Protein AF-A0A1H9DYD3-F1 (afdb_monomer)

Solvent-accessible surface area (backbone atoms only — not comparable to full-atom values): 8190 Å² total; per-residue (Å²): 140,68,64,70,68,51,54,54,50,42,53,50,28,22,51,52,14,29,53,50,26,53,50,52,50,52,51,52,53,50,30,39,47,42,17,48,76,72,66,68,39,94,46,68,49,32,55,50,46,50,67,46,45,31,55,54,49,47,53,53,48,52,53,52,42,71,74,63,63,63,52,72,68,33,50,50,34,18,53,50,24,20,51,68,38,38,54,56,51,45,54,51,51,51,53,27,41,75,68,74,63,39,92,65,75,76,81,81,60,92,53,100,66,73,51,80,58,51,54,58,57,51,46,50,56,51,35,51,51,49,30,53,51,52,51,50,51,52,52,51,54,52,50,54,55,54,54,63,75,72,107

Foldseek 3Di:
DPPPVVVVLLVVLLVLLLVLLVVLVVQLVVQCLCCVVPVVHQDDSSVVCLVCVLVVSLVVVVVVCVVPVDDPSSVVSSNVSNCVNLVVVLVVQLVCQVVVNHPRRHPQDPDPDRCRSVSSVCSSVVSNVSNVVSVVVVVVVVVVVVVVVVD

Sequence (151 aa):
MTGGKNTTRLSRSFLYGILSALAAWATLMLADAIDEYILRQESLLGAAVFFILPIAMLVIYIRHYRKNIPSWKNLILWFVGYCLAYIPTWIVIFDCVNKRRFFIEQHQASGILDLNGIEYMFYGCSTLIAFVALCIIYHVIRLIISLFKKS

Nearest PDB structures (foldseek):
  8xma-assembly1_A  TM=3.047E-01  e=2.657E+00  Homo sapiens
  8xma-assembly1_B  TM=2.924E-01  e=3.408E+00  Homo sapiens
  6s1a-assembly1_B  TM=3.059E-01  e=9.224E+00  Pseudomonas putida KT2440

pLDDT: mean 80.94, std 13.09, range [41.75, 94.62]

Mean predicted aligned error: 7.52 Å

Radius of gyration: 18.52 Å; Cα contacts (8 Å, |Δi|>4): 118; chains: 1; bounding box: 47×22×66 Å

Structure (mmCIF, N/CA/C/O backbone):
data_AF-A0A1H9DYD3-F1
#
_entry.id   AF-A0A1H9DYD3-F1
#
loop_
_atom_site.group_PDB
_atom_site.id
_atom_site.type_symbol
_atom_site.label_atom_id
_atom_site.label_alt_id
_atom_site.label_comp_id
_atom_site.label_asym_id
_atom_site.label_entity_id
_atom_site.label_seq_id
_atom_site.pdbx_PDB_ins_code
_atom_site.Cartn_x
_atom_site.Cartn_y
_atom_site.Cartn_z
_atom_site.occupancy
_atom_site.B_iso_or_equiv
_atom_site.auth_seq_id
_atom_site.auth_comp_id
_atom_site.auth_asym_id
_atom_site.auth_atom_id
_atom_site.pdbx_PDB_model_num
ATOM 1 N N . MET A 1 1 ? 5.507 -1.540 36.175 1.00 44.69 1 MET A N 1
ATOM 2 C CA . MET A 1 1 ? 6.245 -2.250 35.095 1.00 44.69 1 MET A CA 1
ATOM 3 C C . MET A 1 1 ? 5.424 -2.404 33.795 1.00 44.69 1 MET A C 1
ATOM 5 O O . MET A 1 1 ? 5.489 -3.434 33.136 1.00 44.69 1 MET A O 1
ATOM 9 N N . THR A 1 2 ? 4.672 -1.383 33.364 1.00 54.25 2 THR A N 1
ATOM 10 C CA . THR A 1 2 ? 3.775 -1.444 32.183 1.00 54.25 2 THR A CA 1
ATOM 11 C C . THR A 1 2 ? 4.317 -0.719 30.939 1.00 54.25 2 THR A C 1
ATOM 13 O O . THR A 1 2 ? 3.799 -0.924 29.843 1.00 54.25 2 THR A O 1
ATOM 16 N N . GLY A 1 3 ? 5.390 0.075 31.070 1.00 52.50 3 GLY A N 1
ATOM 17 C CA . GLY A 1 3 ? 5.959 0.876 29.974 1.00 52.50 3 GLY A CA 1
ATOM 18 C C . GLY A 1 3 ? 6.588 0.055 28.839 1.00 52.50 3 GLY A C 1
ATOM 19 O O . GLY A 1 3 ? 6.273 0.279 27.674 1.00 52.50 3 GLY A O 1
ATOM 20 N N . GLY A 1 4 ? 7.403 -0.960 29.155 1.00 59.31 4 GLY A N 1
ATOM 21 C CA . GLY A 1 4 ? 8.155 -1.721 28.140 1.00 59.31 4 GLY A CA 1
ATOM 22 C C . GLY A 1 4 ? 7.295 -2.562 27.181 1.00 59.31 4 GLY A C 1
ATOM 23 O O . GLY A 1 4 ? 7.614 -2.691 25.998 1.00 59.31 4 GLY A O 1
ATOM 24 N N . LYS A 1 5 ? 6.155 -3.093 27.648 1.00 62.56 5 LYS A N 1
ATOM 25 C CA . LYS A 1 5 ? 5.229 -3.879 26.805 1.00 62.56 5 LYS A CA 1
ATOM 26 C C . LYS A 1 5 ? 4.441 -3.010 25.815 1.00 62.56 5 LYS A C 1
ATOM 28 O O . LYS A 1 5 ? 4.092 -3.483 24.736 1.00 62.56 5 LYS A O 1
ATOM 33 N N . ASN A 1 6 ? 4.176 -1.745 26.150 1.00 67.12 6 ASN A N 1
ATOM 34 C CA . ASN A 1 6 ? 3.485 -0.828 25.240 1.00 67.12 6 ASN A CA 1
ATOM 35 C C . ASN A 1 6 ? 4.417 -0.317 24.136 1.00 67.12 6 ASN A C 1
ATOM 37 O O . ASN A 1 6 ? 4.035 -0.342 22.968 1.00 67.12 6 ASN A O 1
ATOM 41 N N . THR A 1 7 ? 5.651 0.066 24.472 1.00 69.56 7 THR A N 1
ATOM 42 C CA . THR A 1 7 ? 6.636 0.552 23.489 1.00 69.56 7 THR A CA 1
ATOM 43 C C . THR A 1 7 ? 6.982 -0.513 22.445 1.00 69.56 7 THR A C 1
ATOM 45 O O . THR A 1 7 ? 7.014 -0.230 21.249 1.00 69.56 7 THR A O 1
ATOM 48 N N . THR A 1 8 ? 7.144 -1.770 22.866 1.00 76.19 8 THR A N 1
ATOM 49 C CA . THR A 1 8 ? 7.402 -2.899 21.952 1.00 76.19 8 THR A CA 1
ATOM 50 C C . THR A 1 8 ? 6.233 -3.174 21.002 1.00 76.19 8 THR A C 1
ATOM 52 O O . THR A 1 8 ? 6.448 -3.493 19.833 1.00 76.19 8 THR A O 1
ATOM 55 N N . ARG A 1 9 ? 4.984 -3.006 21.455 1.00 77.38 9 ARG A N 1
ATOM 56 C CA . ARG A 1 9 ? 3.789 -3.178 20.612 1.00 77.38 9 ARG A CA 1
ATOM 57 C C . ARG A 1 9 ? 3.617 -2.044 19.593 1.00 77.38 9 ARG A C 1
ATOM 59 O O . ARG A 1 9 ? 3.242 -2.313 18.450 1.00 77.38 9 ARG A O 1
ATOM 66 N N . LEU A 1 10 ? 3.931 -0.808 19.988 1.00 79.19 10 LEU A N 1
ATOM 67 C CA . LEU A 1 10 ? 3.938 0.363 19.102 1.00 79.19 10 LEU A CA 1
ATOM 68 C C . LEU A 1 10 ? 5.005 0.207 18.002 1.00 79.19 10 LEU A C 1
ATOM 70 O O . LEU A 1 10 ? 4.687 0.338 16.822 1.00 79.19 10 LEU A O 1
ATOM 74 N N . SER A 1 11 ? 6.229 -0.184 18.377 1.00 83.94 11 SER A N 1
ATOM 75 C CA . SER A 1 11 ? 7.332 -0.445 17.438 1.00 83.94 11 SER A CA 1
ATOM 76 C C . SER A 1 11 ? 6.992 -1.543 16.421 1.00 83.94 11 SER A C 1
ATOM 78 O O . SER A 1 11 ? 7.185 -1.355 15.222 1.00 83.94 11 SER A O 1
ATOM 80 N N . ARG A 1 12 ? 6.392 -2.658 16.864 1.00 87.56 12 ARG A N 1
ATOM 81 C CA . ARG A 1 12 ? 5.945 -3.729 15.953 1.00 87.56 12 ARG A CA 1
ATOM 82 C C . ARG A 1 12 ? 4.862 -3.267 14.983 1.00 87.56 12 ARG A C 1
ATOM 84 O O . ARG A 1 12 ? 4.891 -3.660 13.825 1.00 87.56 12 ARG A O 1
ATOM 91 N N . SER A 1 13 ? 3.918 -2.444 15.441 1.00 88.00 13 SER A N 1
ATOM 92 C CA . SER A 1 13 ? 2.836 -1.940 14.582 1.00 88.00 13 SER A CA 1
ATOM 93 C C . SER A 1 13 ? 3.391 -1.064 13.460 1.00 88.00 13 SER A C 1
ATOM 95 O O . SER A 1 13 ? 3.017 -1.245 12.305 1.00 88.00 13 SER A O 1
ATOM 97 N N . PHE A 1 14 ? 4.339 -0.184 13.790 1.00 90.81 14 PHE A N 1
ATOM 98 C CA . PHE A 1 14 ? 5.058 0.630 12.814 1.00 90.81 14 PHE A CA 1
ATOM 99 C C . PHE A 1 14 ? 5.841 -0.231 11.809 1.00 90.81 14 PHE A C 1
ATOM 101 O O . PHE A 1 14 ? 5.683 -0.063 10.600 1.00 90.81 14 PHE A O 1
ATOM 108 N N . LEU A 1 15 ? 6.606 -1.216 12.298 1.00 91.94 15 LEU A N 1
ATOM 109 C CA . LEU A 1 15 ? 7.356 -2.150 11.452 1.00 91.94 15 LEU A CA 1
ATOM 110 C C . LEU A 1 15 ? 6.442 -2.941 10.505 1.00 91.94 15 LEU A C 1
ATOM 112 O O . LEU A 1 15 ? 6.761 -3.097 9.332 1.00 91.94 15 LEU A O 1
ATOM 116 N N . TYR A 1 16 ? 5.288 -3.418 10.979 1.00 90.12 16 TYR A N 1
ATOM 117 C CA . TYR A 1 16 ? 4.323 -4.107 10.119 1.00 90.12 16 TYR A CA 1
ATOM 118 C C . TYR A 1 16 ? 3.730 -3.196 9.045 1.00 90.12 16 TYR A C 1
ATOM 120 O O . TYR A 1 16 ? 3.434 -3.684 7.955 1.00 90.12 16 TYR A O 1
ATOM 128 N N . GLY A 1 17 ? 3.580 -1.899 9.323 1.00 90.81 17 GLY A N 1
ATOM 129 C CA . GLY A 1 17 ? 3.222 -0.905 8.313 1.00 90.81 17 GLY A CA 1
ATOM 130 C C . GLY A 1 17 ? 4.266 -0.847 7.200 1.00 90.81 17 GLY A C 1
ATOM 131 O O . GLY A 1 17 ? 3.929 -1.049 6.035 1.00 90.81 17 GLY A O 1
ATOM 132 N N . ILE A 1 18 ? 5.541 -0.684 7.573 1.00 94.25 18 ILE A N 1
ATOM 133 C CA . ILE A 1 18 ? 6.675 -0.659 6.631 1.00 94.25 18 ILE A CA 1
ATOM 134 C C . ILE A 1 18 ? 6.709 -1.928 5.775 1.00 94.25 18 ILE A C 1
ATOM 136 O O . ILE A 1 18 ? 6.731 -1.853 4.549 1.00 94.25 18 ILE A O 1
ATOM 140 N N . LEU A 1 19 ? 6.674 -3.103 6.409 1.00 93.06 19 LEU A N 1
ATOM 141 C CA . LEU A 1 19 ? 6.742 -4.383 5.700 1.00 93.06 19 LEU A CA 1
ATOM 142 C C . LEU A 1 19 ? 5.572 -4.568 4.726 1.00 93.06 19 LEU A C 1
ATOM 144 O O . LEU A 1 19 ? 5.762 -5.121 3.647 1.00 93.06 19 LEU A O 1
ATOM 148 N N . SER A 1 20 ? 4.381 -4.077 5.076 1.00 90.94 20 SER A N 1
ATOM 149 C CA . SER A 1 20 ? 3.213 -4.144 4.189 1.00 90.94 20 SER A CA 1
ATOM 150 C C . SER A 1 20 ? 3.380 -3.254 2.956 1.00 90.94 20 SER A C 1
ATOM 152 O O . SER A 1 20 ? 2.982 -3.653 1.866 1.00 90.94 20 SER A O 1
ATOM 154 N N . ALA A 1 21 ? 3.995 -2.076 3.103 1.00 92.75 21 ALA A N 1
ATOM 155 C CA . ALA A 1 21 ? 4.294 -1.188 1.979 1.00 92.75 21 ALA A CA 1
ATOM 156 C C . ALA A 1 21 ? 5.325 -1.795 1.026 1.00 92.75 21 ALA A C 1
ATOM 158 O O . ALA A 1 21 ? 5.120 -1.797 -0.185 1.00 92.75 21 ALA A O 1
ATOM 159 N N . LEU A 1 22 ? 6.403 -2.360 1.574 1.00 93.38 22 LEU A N 1
ATOM 160 C CA . LEU A 1 22 ? 7.430 -3.025 0.775 1.00 93.38 22 LEU A CA 1
ATOM 161 C C . LEU A 1 22 ? 6.875 -4.256 0.051 1.00 93.38 22 LEU A C 1
ATOM 163 O O . LEU A 1 22 ? 7.192 -4.467 -1.114 1.00 93.38 22 LEU A O 1
ATOM 167 N N . ALA A 1 23 ? 6.007 -5.035 0.703 1.00 92.06 23 ALA A N 1
ATOM 168 C CA . ALA A 1 23 ? 5.338 -6.169 0.072 1.00 92.06 23 ALA A CA 1
ATOM 169 C C . ALA A 1 23 ? 4.400 -5.736 -1.069 1.00 92.06 23 ALA A C 1
ATOM 171 O O . ALA A 1 23 ? 4.371 -6.386 -2.114 1.00 92.06 23 ALA A O 1
ATOM 172 N N . ALA A 1 24 ? 3.665 -4.631 -0.898 1.00 91.31 24 ALA A N 1
ATOM 173 C CA . ALA A 1 24 ? 2.816 -4.072 -1.948 1.00 91.31 24 ALA A CA 1
ATOM 174 C C . ALA A 1 24 ? 3.648 -3.664 -3.174 1.00 91.31 24 ALA A C 1
ATOM 176 O O . ALA A 1 24 ? 3.341 -4.077 -4.291 1.00 91.31 24 ALA A O 1
ATOM 177 N N . TRP A 1 25 ? 4.748 -2.940 -2.954 1.00 91.19 25 TRP A N 1
ATOM 178 C CA . TRP A 1 25 ? 5.677 -2.563 -4.020 1.00 91.19 25 TRP A CA 1
ATOM 179 C C . TRP A 1 25 ? 6.328 -3.767 -4.697 1.00 91.19 25 TRP A C 1
ATOM 181 O O . TRP A 1 25 ? 6.355 -3.829 -5.921 1.00 91.19 25 TRP A O 1
ATOM 191 N N . ALA A 1 26 ? 6.797 -4.750 -3.927 1.00 90.62 26 ALA A N 1
ATOM 192 C CA . ALA A 1 26 ? 7.364 -5.978 -4.479 1.00 90.62 26 ALA A CA 1
ATOM 193 C C . ALA A 1 26 ? 6.357 -6.729 -5.362 1.00 90.62 26 ALA A C 1
ATOM 195 O O . ALA A 1 26 ? 6.737 -7.261 -6.399 1.00 90.62 26 ALA A O 1
ATOM 196 N N . THR A 1 27 ? 5.076 -6.737 -4.982 1.00 90.62 27 THR A N 1
ATOM 197 C CA . THR A 1 27 ? 4.015 -7.381 -5.768 1.00 90.62 27 THR A CA 1
ATOM 198 C C . THR A 1 27 ? 3.776 -6.653 -7.092 1.00 90.62 27 THR A C 1
ATOM 200 O O . THR A 1 27 ? 3.681 -7.309 -8.123 1.00 90.62 27 THR A O 1
ATOM 203 N N . LEU A 1 28 ? 3.723 -5.315 -7.079 1.00 87.56 28 LEU A N 1
ATOM 204 C CA . LEU A 1 28 ? 3.567 -4.507 -8.297 1.00 87.56 28 LEU A CA 1
ATOM 205 C C . LEU A 1 28 ? 4.769 -4.656 -9.238 1.00 87.56 28 LEU A C 1
ATOM 207 O O . LEU A 1 28 ? 4.584 -4.888 -10.424 1.00 87.56 28 LEU A O 1
ATOM 211 N N . MET A 1 29 ? 5.994 -4.589 -8.712 1.00 86.50 29 MET A N 1
ATOM 212 C CA . MET A 1 29 ? 7.204 -4.754 -9.529 1.00 86.50 29 MET A CA 1
ATOM 213 C C . MET A 1 29 ? 7.336 -6.174 -10.087 1.00 86.50 29 MET A C 1
ATOM 215 O O . MET A 1 29 ? 7.808 -6.354 -11.202 1.00 86.50 29 MET A O 1
ATOM 219 N N . LEU A 1 30 ? 6.924 -7.195 -9.330 1.00 88.56 30 LEU A N 1
ATOM 220 C CA . LEU A 1 30 ? 6.916 -8.568 -9.829 1.00 88.56 30 LEU A CA 1
ATOM 221 C C . LEU A 1 30 ? 5.887 -8.751 -10.949 1.00 88.56 30 LEU A C 1
ATOM 223 O O . LEU A 1 30 ? 6.170 -9.451 -11.913 1.00 88.56 30 LEU A O 1
ATOM 227 N N . ALA A 1 31 ? 4.711 -8.135 -10.816 1.00 86.06 31 ALA A N 1
ATOM 228 C CA . ALA A 1 31 ? 3.680 -8.152 -11.846 1.00 86.06 31 ALA A CA 1
ATOM 229 C C . ALA A 1 31 ? 4.196 -7.564 -13.164 1.00 86.06 31 ALA A C 1
ATOM 231 O O . ALA A 1 31 ? 4.080 -8.207 -14.202 1.00 86.06 31 ALA A O 1
ATOM 232 N N . ASP A 1 32 ? 4.842 -6.402 -13.081 1.00 81.56 32 ASP A N 1
ATOM 233 C CA . ASP A 1 32 ? 5.453 -5.734 -14.230 1.00 81.56 32 ASP A CA 1
ATOM 234 C C . ASP A 1 32 ? 6.589 -6.558 -14.848 1.00 81.56 32 ASP A C 1
ATOM 236 O O . ASP A 1 32 ? 6.622 -6.781 -16.051 1.00 81.56 32 ASP A O 1
ATOM 240 N N . ALA A 1 33 ? 7.472 -7.127 -14.019 1.00 83.38 33 ALA A N 1
ATOM 241 C CA . ALA A 1 33 ? 8.534 -8.006 -14.504 1.00 83.38 33 ALA A CA 1
ATOM 242 C C . ALA A 1 33 ? 7.983 -9.228 -15.264 1.00 83.38 33 ALA A C 1
ATOM 244 O O . ALA A 1 33 ? 8.605 -9.700 -16.212 1.00 83.38 33 ALA A O 1
ATOM 245 N N . ILE A 1 34 ? 6.837 -9.774 -14.845 1.00 84.62 34 ILE A N 1
ATOM 246 C CA . ILE A 1 34 ? 6.185 -10.888 -15.544 1.00 84.62 34 ILE A CA 1
ATOM 247 C C . ILE A 1 3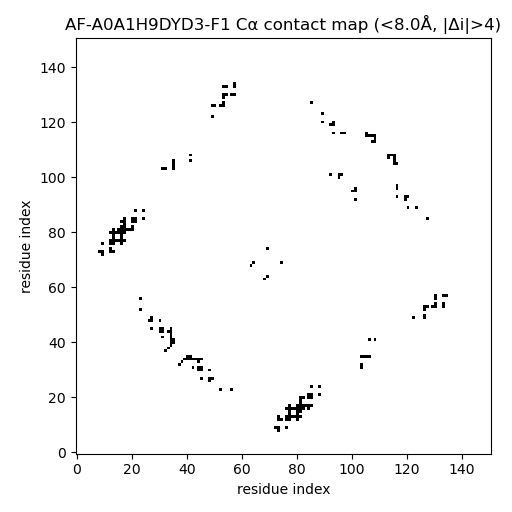4 ? 5.606 -10.416 -16.882 1.00 84.62 34 ILE A C 1
ATOM 249 O O . ILE A 1 34 ? 5.794 -11.107 -17.886 1.00 84.62 34 ILE A O 1
ATOM 253 N N . ASP A 1 35 ? 4.923 -9.271 -16.902 1.00 80.75 35 ASP A N 1
ATOM 254 C CA . ASP A 1 35 ? 4.384 -8.684 -18.134 1.00 80.75 35 ASP A CA 1
ATOM 255 C C . ASP A 1 35 ? 5.482 -8.490 -19.178 1.00 80.75 35 ASP A C 1
ATOM 257 O O . ASP A 1 35 ? 5.376 -8.983 -20.303 1.00 80.75 35 ASP A O 1
ATOM 261 N N . GLU A 1 36 ? 6.588 -7.895 -18.753 1.00 79.19 36 GLU A N 1
ATOM 262 C CA . GLU A 1 36 ? 7.705 -7.543 -19.610 1.00 79.19 36 GLU A CA 1
ATOM 263 C C . GLU A 1 36 ? 8.516 -8.772 -20.064 1.00 79.19 36 GLU A C 1
ATOM 265 O O . GLU A 1 36 ? 8.687 -9.022 -21.259 1.00 79.19 36 GLU A O 1
ATOM 270 N N . TYR A 1 37 ? 8.993 -9.598 -19.124 1.00 81.62 37 TYR A N 1
ATOM 271 C CA . TYR A 1 37 ? 9.944 -10.670 -19.443 1.00 81.62 37 TYR A CA 1
ATOM 272 C C . TYR A 1 37 ? 9.291 -11.981 -19.884 1.00 81.62 37 TYR A C 1
ATOM 274 O O . TYR A 1 37 ? 9.909 -12.755 -20.622 1.00 81.62 37 TYR A O 1
ATOM 282 N N . ILE A 1 38 ? 8.075 -12.271 -19.412 1.00 82.56 38 ILE A N 1
ATOM 283 C CA . ILE A 1 38 ? 7.410 -13.560 -19.652 1.00 82.56 38 ILE A CA 1
ATOM 284 C C . ILE A 1 38 ? 6.313 -13.405 -20.697 1.00 82.56 38 ILE A C 1
ATOM 286 O O . ILE A 1 38 ? 6.284 -14.168 -21.664 1.00 82.56 38 ILE A O 1
ATOM 290 N N . LEU A 1 39 ? 5.409 -12.444 -20.504 1.00 76.69 39 LEU A N 1
ATOM 291 C CA . LEU A 1 39 ? 4.241 -12.281 -21.367 1.00 76.69 39 LEU A CA 1
ATOM 292 C C . LEU A 1 39 ? 4.544 -11.437 -22.610 1.00 76.69 39 LEU A C 1
ATOM 294 O O . LEU A 1 39 ? 3.850 -11.601 -23.614 1.00 76.69 39 LEU A O 1
ATOM 298 N N . ARG A 1 40 ? 5.591 -10.599 -22.567 1.00 71.44 40 ARG A N 1
ATOM 299 C CA . ARG A 1 40 ? 5.947 -9.621 -23.609 1.00 71.44 40 ARG A CA 1
ATOM 300 C C . ARG A 1 40 ? 4.740 -8.771 -24.016 1.00 71.44 40 ARG A C 1
ATOM 302 O O . ARG A 1 40 ? 4.487 -8.556 -25.202 1.00 71.44 40 ARG A O 1
ATOM 309 N N . GLN A 1 41 ? 3.955 -8.368 -23.024 1.00 68.06 41 GLN A N 1
ATOM 310 C CA . GLN A 1 41 ? 2.791 -7.500 -23.172 1.00 68.06 41 GLN A CA 1
ATOM 311 C C . GLN A 1 41 ? 2.982 -6.277 -22.289 1.00 68.06 41 GLN A C 1
ATOM 313 O O . GLN A 1 41 ? 3.572 -6.388 -21.224 1.00 68.06 41 GLN A O 1
ATOM 318 N N . GLU A 1 42 ? 2.459 -5.136 -22.729 1.00 64.31 42 GLU A N 1
ATOM 319 C CA . GLU A 1 42 ? 2.780 -3.846 -22.111 1.00 64.31 42 GLU A CA 1
ATOM 320 C C . GLU A 1 42 ? 2.270 -3.717 -20.667 1.00 64.31 42 GLU A C 1
ATOM 322 O O . GLU A 1 42 ? 3.014 -3.220 -19.836 1.00 64.31 42 GLU A O 1
ATOM 327 N N . SER A 1 43 ? 1.050 -4.167 -20.326 1.00 66.44 43 SER A N 1
ATOM 328 C CA . SER A 1 43 ? 0.533 -3.934 -18.958 1.00 66.44 43 SER A CA 1
ATOM 329 C C . SER A 1 43 ? -0.642 -4.807 -18.491 1.00 66.44 43 SER A C 1
ATOM 331 O O . SER A 1 43 ? -1.411 -4.411 -17.609 1.00 66.44 43 SER A O 1
ATOM 333 N N . LEU A 1 44 ? -0.850 -6.003 -19.056 1.00 75.06 44 LEU A N 1
ATOM 334 C CA . LEU A 1 44 ? -2.048 -6.802 -18.750 1.00 75.06 44 LEU A CA 1
ATOM 335 C C . LEU A 1 44 ? -2.087 -7.283 -17.287 1.00 75.06 44 LEU A C 1
ATOM 337 O O . LEU A 1 44 ? -3.105 -7.127 -16.602 1.00 75.06 44 LEU A O 1
ATOM 341 N N . LEU A 1 45 ? -1.001 -7.876 -16.794 1.00 80.31 45 LEU A N 1
ATOM 342 C CA . LEU A 1 45 ? -0.913 -8.410 -15.437 1.00 80.31 45 LEU A CA 1
ATOM 343 C C . LEU A 1 45 ? -0.657 -7.297 -14.412 1.00 80.31 45 LEU A C 1
ATOM 345 O O . LEU A 1 45 ? -1.242 -7.332 -13.329 1.00 80.31 45 LEU A O 1
ATOM 349 N N . GLY A 1 46 ? 0.126 -6.280 -14.766 1.00 76.81 46 GLY A N 1
ATOM 350 C CA . GLY A 1 46 ? 0.352 -5.056 -14.006 1.00 76.81 46 GLY A CA 1
ATOM 351 C C . GLY A 1 46 ? -0.956 -4.324 -13.722 1.00 76.81 46 GLY A C 1
ATOM 352 O O . GLY A 1 46 ? -1.266 -4.056 -12.558 1.00 76.81 46 GLY A O 1
ATOM 353 N N . ALA A 1 47 ? -1.795 -4.116 -14.742 1.00 78.19 47 ALA A N 1
ATOM 354 C CA . ALA A 1 47 ? -3.117 -3.515 -14.578 1.00 78.19 47 ALA A CA 1
ATOM 355 C C . ALA A 1 47 ? -4.059 -4.387 -13.729 1.00 78.19 47 ALA A C 1
ATOM 357 O O . ALA A 1 47 ? -4.781 -3.876 -12.869 1.00 78.19 47 ALA A O 1
ATOM 358 N N . ALA A 1 48 ? -4.055 -5.712 -13.913 1.00 84.88 48 ALA A N 1
ATOM 359 C CA . ALA A 1 48 ? -4.879 -6.608 -13.100 1.00 84.88 48 ALA A CA 1
ATOM 360 C C . ALA A 1 48 ? -4.463 -6.582 -11.616 1.00 84.88 48 ALA A C 1
ATOM 362 O O . ALA A 1 48 ? -5.306 -6.442 -10.723 1.00 84.88 48 ALA A O 1
ATOM 363 N N . VAL A 1 49 ? -3.158 -6.674 -11.343 1.00 85.69 49 VAL A N 1
ATOM 364 C CA . VAL A 1 49 ? -2.597 -6.619 -9.987 1.00 85.69 49 VAL A CA 1
ATOM 365 C C . VAL A 1 49 ? -2.859 -5.261 -9.351 1.00 85.69 49 VAL A C 1
ATOM 367 O O . VAL A 1 49 ? -3.219 -5.212 -8.176 1.00 85.69 49 VAL A O 1
ATOM 370 N N . PHE A 1 50 ? -2.780 -4.179 -10.122 1.00 83.25 50 PHE A N 1
ATOM 371 C CA . PHE A 1 50 ? -3.126 -2.836 -9.678 1.00 83.25 50 PHE A CA 1
ATOM 372 C C . PHE A 1 50 ? -4.542 -2.752 -9.067 1.00 83.25 50 PHE A C 1
ATOM 374 O O . PHE A 1 50 ? -4.705 -2.210 -7.971 1.00 83.25 50 PHE A O 1
ATOM 381 N N . PHE A 1 51 ? -5.561 -3.349 -9.696 1.00 85.31 51 PHE A N 1
ATOM 382 C CA . PHE A 1 51 ? -6.927 -3.352 -9.146 1.00 85.31 51 PHE A CA 1
ATOM 383 C C . PHE A 1 51 ? -7.115 -4.325 -7.973 1.00 85.31 51 PHE A C 1
ATOM 385 O O . PHE A 1 51 ? -7.871 -4.046 -7.037 1.00 85.31 51 PHE A O 1
ATOM 392 N N . ILE A 1 52 ? -6.443 -5.477 -8.005 1.00 89.75 52 ILE A N 1
ATOM 393 C CA . ILE A 1 52 ? -6.620 -6.541 -7.006 1.00 89.75 52 ILE A CA 1
ATOM 394 C C . ILE A 1 52 ? -5.873 -6.222 -5.703 1.00 89.75 52 ILE A C 1
ATOM 396 O O . ILE A 1 52 ? -6.353 -6.547 -4.611 1.00 89.75 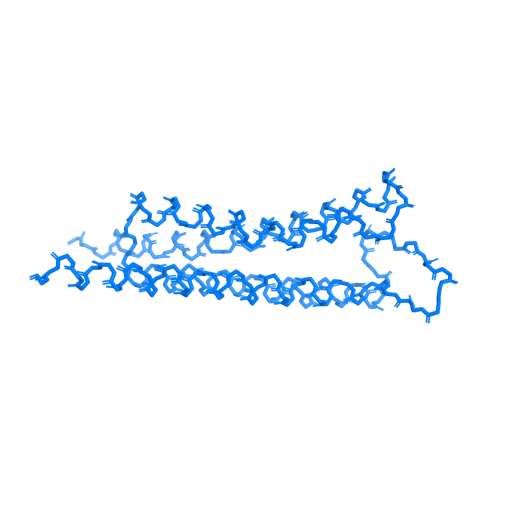52 ILE A O 1
ATOM 400 N N . LEU A 1 53 ? -4.708 -5.578 -5.790 1.00 91.19 53 LEU A N 1
ATOM 401 C CA . LEU A 1 53 ? -3.803 -5.382 -4.661 1.00 91.19 53 LEU A CA 1
ATOM 402 C C . LEU A 1 53 ? -4.429 -4.578 -3.504 1.00 91.19 53 LEU A C 1
ATOM 404 O O . LEU A 1 53 ? -4.370 -5.075 -2.375 1.00 91.19 53 LEU A O 1
ATOM 408 N N . PRO A 1 54 ? -5.105 -3.427 -3.712 1.00 91.50 54 PRO A N 1
ATOM 409 C CA . PRO A 1 54 ? -5.787 -2.711 -2.629 1.00 91.50 54 PRO A CA 1
ATOM 410 C C . PRO A 1 54 ? -6.802 -3.578 -1.873 1.00 91.50 54 PRO A C 1
ATOM 412 O O . PRO A 1 54 ? -6.910 -3.495 -0.647 1.00 91.50 54 PRO A O 1
ATOM 415 N N . ILE A 1 55 ? -7.522 -4.447 -2.588 1.00 92.62 55 ILE A N 1
ATOM 416 C CA . ILE A 1 55 ? -8.529 -5.348 -2.014 1.00 92.62 55 ILE A CA 1
ATOM 417 C C . ILE A 1 55 ? -7.844 -6.454 -1.205 1.00 92.62 55 ILE A C 1
ATOM 419 O O . ILE A 1 55 ? -8.226 -6.713 -0.062 1.00 92.62 55 ILE A O 1
ATOM 423 N N . ALA A 1 56 ? -6.800 -7.081 -1.754 1.00 91.19 56 ALA A N 1
ATOM 424 C CA . ALA A 1 56 ? -6.024 -8.101 -1.051 1.00 91.19 56 ALA A CA 1
ATOM 425 C C . ALA A 1 56 ? -5.409 -7.542 0.244 1.00 91.19 56 ALA A C 1
ATOM 427 O O . ALA A 1 56 ? -5.510 -8.154 1.314 1.00 91.19 56 ALA A O 1
ATOM 428 N N . MET A 1 57 ? -4.848 -6.335 0.172 1.00 91.44 57 MET A N 1
ATOM 429 C CA . MET A 1 57 ? -4.315 -5.621 1.327 1.00 91.44 57 MET A CA 1
ATOM 430 C C . MET A 1 57 ? -5.393 -5.306 2.360 1.00 91.44 57 MET A C 1
ATOM 432 O O . MET A 1 57 ? -5.158 -5.503 3.553 1.00 91.44 57 MET A O 1
ATOM 436 N N . LEU A 1 58 ? -6.590 -4.892 1.932 1.00 92.56 58 LEU A N 1
ATOM 437 C CA . LEU A 1 58 ? -7.722 -4.683 2.834 1.00 92.56 58 LEU A CA 1
ATOM 438 C C . LEU A 1 58 ? -8.102 -5.977 3.565 1.00 92.56 58 LEU A C 1
ATOM 440 O O . LEU A 1 58 ? -8.316 -5.957 4.776 1.00 92.56 58 LEU A O 1
ATOM 444 N N . VAL A 1 59 ? -8.151 -7.118 2.875 1.00 90.31 59 VAL A N 1
ATOM 445 C CA . VAL A 1 59 ? -8.468 -8.413 3.504 1.00 90.31 59 VAL A CA 1
ATOM 446 C C . VAL A 1 59 ? -7.430 -8.778 4.569 1.00 90.31 59 VAL A C 1
ATOM 448 O O . VAL A 1 59 ? -7.794 -9.177 5.682 1.00 90.31 59 VAL A O 1
ATOM 451 N N . ILE A 1 60 ? -6.140 -8.614 4.261 1.00 87.50 60 ILE A N 1
ATOM 452 C CA . ILE A 1 60 ? -5.041 -8.853 5.209 1.00 87.50 60 ILE A CA 1
ATOM 453 C C . ILE A 1 60 ? -5.153 -7.901 6.403 1.00 87.50 60 ILE A C 1
ATOM 455 O O . ILE A 1 60 ? -5.074 -8.334 7.558 1.00 87.50 60 ILE A O 1
ATOM 459 N N . TYR A 1 61 ? -5.409 -6.623 6.133 1.00 87.50 61 TYR A N 1
ATOM 460 C CA . TYR A 1 61 ? -5.606 -5.592 7.138 1.00 87.50 61 TYR A CA 1
ATOM 461 C C . TYR A 1 61 ? -6.769 -5.925 8.081 1.00 87.50 61 TYR A C 1
ATOM 463 O O . TYR A 1 61 ? -6.592 -5.929 9.300 1.00 87.50 61 TYR A O 1
ATOM 471 N N . ILE A 1 62 ? -7.940 -6.290 7.547 1.00 89.50 62 ILE A N 1
ATOM 472 C CA . ILE A 1 62 ? -9.121 -6.670 8.335 1.00 89.50 62 ILE A CA 1
ATOM 473 C C . ILE A 1 62 ? -8.821 -7.903 9.191 1.00 89.50 62 ILE A C 1
ATOM 475 O O . ILE A 1 62 ? -9.160 -7.926 10.378 1.00 89.50 62 ILE A O 1
ATOM 479 N N . ARG A 1 63 ? -8.161 -8.925 8.630 1.00 85.38 63 ARG A N 1
ATOM 480 C CA . ARG A 1 63 ? -7.752 -10.123 9.385 1.00 85.38 63 ARG A CA 1
ATOM 481 C C . ARG A 1 63 ? -6.829 -9.762 10.547 1.00 85.38 63 ARG A C 1
ATOM 483 O O . ARG A 1 63 ? -7.077 -10.189 11.677 1.00 85.38 63 ARG A O 1
ATOM 490 N N . HIS A 1 64 ? -5.807 -8.945 10.295 1.00 80.75 64 HIS A N 1
ATOM 491 C CA . HIS A 1 64 ? -4.889 -8.473 11.330 1.00 80.75 64 HIS A CA 1
ATOM 492 C C . HIS A 1 64 ? -5.622 -7.660 12.406 1.00 80.75 64 HIS A C 1
ATOM 494 O O . HIS A 1 64 ? -5.431 -7.888 13.604 1.00 80.75 64 HIS A O 1
ATOM 500 N N . TYR A 1 65 ? -6.499 -6.750 11.983 1.00 84.12 65 TYR A N 1
ATOM 501 C CA . TYR A 1 65 ? -7.289 -5.899 12.860 1.00 84.12 65 TYR A CA 1
ATOM 502 C C . TYR A 1 65 ? -8.206 -6.715 13.775 1.00 84.12 65 TYR A C 1
ATOM 504 O O . TYR A 1 65 ? -8.223 -6.495 14.985 1.00 84.12 65 TYR A O 1
ATOM 512 N N . ARG A 1 66 ? -8.936 -7.696 13.228 1.00 83.94 66 ARG A N 1
ATOM 513 C CA . ARG A 1 66 ? -9.836 -8.561 14.006 1.00 83.94 66 ARG A CA 1
ATOM 514 C C . ARG A 1 66 ? -9.088 -9.435 15.006 1.00 83.94 66 ARG A C 1
ATOM 516 O O . ARG A 1 66 ? -9.575 -9.609 16.117 1.00 83.94 66 ARG A O 1
ATOM 523 N N . LYS A 1 67 ? -7.924 -9.971 14.627 1.00 81.00 67 LYS A N 1
ATOM 524 C CA . LYS A 1 67 ? -7.122 -10.842 15.498 1.00 81.00 67 LYS A CA 1
ATOM 525 C C . LYS A 1 67 ? -6.510 -10.081 16.673 1.00 81.00 67 LYS A C 1
ATOM 527 O O . LYS A 1 67 ? -6.478 -10.597 17.783 1.00 81.00 67 LYS A O 1
ATOM 532 N N . ASN A 1 68 ? -6.005 -8.872 16.428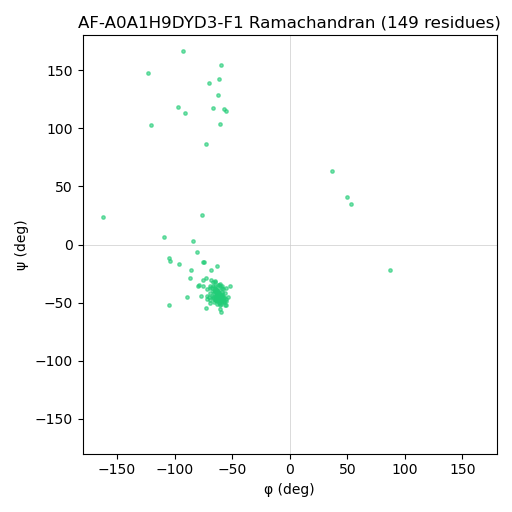 1.00 75.44 68 ASN A N 1
ATOM 533 C CA . ASN A 1 68 ? -5.190 -8.155 17.410 1.00 75.44 68 ASN A CA 1
ATOM 534 C C . ASN A 1 68 ? -5.920 -7.016 18.130 1.00 75.44 68 ASN A C 1
ATOM 536 O O . ASN A 1 68 ? -5.372 -6.510 19.112 1.00 75.44 68 ASN A O 1
ATOM 540 N N . ILE A 1 69 ? -7.091 -6.597 17.622 1.00 77.50 69 ILE A N 1
ATOM 541 C CA . ILE A 1 69 ? -7.893 -5.442 18.067 1.00 77.50 69 ILE A CA 1
ATOM 542 C C . ILE A 1 69 ? -6.963 -4.291 18.487 1.00 77.50 69 ILE A C 1
ATOM 544 O O . ILE A 1 69 ? -6.849 -3.963 19.673 1.00 77.50 69 ILE A O 1
ATOM 548 N N . PRO A 1 70 ? -6.173 -3.754 17.538 1.00 77.56 70 PRO A N 1
ATOM 549 C CA . PRO A 1 70 ? -5.155 -2.773 17.865 1.00 77.56 70 PRO A CA 1
ATOM 550 C C . PRO A 1 70 ? -5.804 -1.526 18.470 1.00 77.56 70 PRO A C 1
ATOM 552 O O . PRO A 1 70 ? -6.871 -1.087 18.039 1.00 77.56 70 PRO A O 1
ATOM 555 N N . SER A 1 71 ? -5.141 -0.932 19.464 1.00 85.75 71 SER A N 1
ATOM 556 C CA . SER A 1 71 ? -5.515 0.399 19.938 1.00 85.75 71 SER A CA 1
ATOM 557 C C . SER A 1 71 ? -5.410 1.407 18.790 1.00 85.75 71 SER A C 1
ATOM 559 O O . SER A 1 71 ? -4.596 1.232 17.880 1.00 85.75 71 SER A O 1
ATOM 561 N N . TRP A 1 72 ? -6.171 2.501 18.859 1.00 82.19 72 TRP A N 1
ATOM 562 C CA . TRP A 1 72 ? -6.101 3.580 17.866 1.00 82.19 72 TRP A CA 1
ATOM 563 C C . TRP A 1 72 ? -4.666 4.080 17.631 1.00 82.19 72 TRP A C 1
ATOM 565 O O . TRP A 1 72 ? -4.285 4.327 16.494 1.00 82.19 72 TRP A O 1
ATOM 575 N N . LYS A 1 73 ? -3.824 4.121 18.676 1.00 86.88 73 LYS A N 1
ATOM 576 C CA . LYS A 1 73 ? -2.398 4.482 18.557 1.00 86.88 73 LYS A CA 1
ATOM 577 C C . LYS A 1 73 ? -1.602 3.493 17.697 1.00 86.88 73 LYS A C 1
ATOM 579 O O . LYS A 1 73 ? -0.833 3.918 16.842 1.00 86.88 73 LYS A O 1
ATOM 584 N N . ASN A 1 74 ? -1.796 2.187 17.900 1.00 86.75 74 ASN A N 1
ATOM 585 C CA . ASN A 1 74 ? -1.141 1.156 17.086 1.00 86.75 74 ASN A CA 1
ATOM 586 C C . ASN A 1 74 ? -1.612 1.218 15.629 1.00 86.75 74 ASN A C 1
ATOM 588 O O . ASN A 1 74 ? -0.813 1.017 14.722 1.00 86.75 74 ASN A O 1
ATOM 592 N N . LEU A 1 75 ? -2.896 1.513 15.415 1.00 86.00 75 LEU A N 1
ATOM 593 C CA . LEU A 1 75 ? -3.475 1.657 14.085 1.00 86.00 75 LEU A CA 1
ATOM 594 C C . LEU A 1 75 ? -2.868 2.840 13.327 1.00 86.00 75 LEU A C 1
ATOM 596 O O . LEU A 1 75 ? -2.442 2.685 12.187 1.00 86.00 75 LEU A O 1
ATOM 600 N N . ILE A 1 76 ? -2.789 3.999 13.985 1.00 89.06 76 ILE A N 1
ATOM 601 C CA . ILE A 1 76 ? -2.165 5.200 13.427 1.00 89.06 76 ILE A CA 1
ATOM 602 C C . ILE A 1 76 ? -0.699 4.917 13.104 1.00 89.06 76 ILE A C 1
ATOM 604 O O . ILE A 1 76 ? -0.274 5.177 11.987 1.00 89.06 76 ILE A O 1
ATOM 608 N N . LEU A 1 77 ? 0.063 4.319 14.026 1.00 90.56 77 LEU A N 1
ATOM 609 C CA . LEU A 1 77 ? 1.467 3.984 13.765 1.00 90.56 77 LEU A CA 1
ATOM 610 C C . LEU A 1 77 ? 1.651 2.998 12.614 1.00 90.56 77 LEU A C 1
ATOM 612 O O . LEU A 1 77 ? 2.623 3.120 11.875 1.00 90.56 77 LEU A O 1
ATOM 616 N N . TRP A 1 78 ? 0.735 2.045 12.445 1.00 90.88 78 TRP A N 1
ATOM 617 C CA . TRP A 1 78 ? 0.759 1.148 11.295 1.00 90.88 78 TRP A CA 1
ATOM 618 C C . TRP A 1 78 ? 0.594 1.926 9.983 1.00 90.88 78 TRP A C 1
ATOM 620 O O . TRP A 1 78 ? 1.412 1.763 9.084 1.00 90.88 78 TRP A O 1
ATOM 630 N N . PHE A 1 79 ? -0.388 2.834 9.892 1.00 90.56 79 PHE A N 1
ATOM 631 C CA . PHE A 1 79 ? -0.568 3.678 8.702 1.00 90.56 79 PHE A CA 1
ATOM 632 C C . PHE A 1 79 ? 0.602 4.631 8.470 1.00 90.56 79 PHE A C 1
ATOM 634 O O . PHE A 1 79 ? 1.029 4.803 7.335 1.00 90.56 79 PHE A O 1
ATOM 641 N N . VAL A 1 80 ? 1.152 5.222 9.531 1.00 93.00 80 VAL A N 1
ATOM 642 C CA . VAL A 1 80 ? 2.326 6.096 9.426 1.00 93.00 80 VAL A CA 1
ATOM 643 C C . VAL A 1 80 ? 3.520 5.308 8.889 1.00 93.00 80 VAL A C 1
ATOM 645 O O . VAL A 1 80 ? 4.154 5.758 7.941 1.00 93.00 80 VAL A O 1
ATOM 648 N N . GLY A 1 81 ? 3.795 4.115 9.425 1.00 93.12 81 GLY A N 1
ATOM 649 C CA . GLY A 1 81 ? 4.856 3.241 8.914 1.00 93.12 81 GLY A CA 1
ATOM 650 C C . GLY A 1 81 ? 4.621 2.814 7.466 1.00 93.12 81 GLY A C 1
ATOM 651 O O . GLY A 1 81 ? 5.554 2.810 6.669 1.00 93.12 81 GLY A O 1
ATOM 652 N N . TYR A 1 82 ? 3.368 2.523 7.109 1.00 93.00 82 TYR A N 1
ATOM 653 C CA . TYR A 1 82 ? 2.977 2.209 5.740 1.00 93.00 82 TYR A CA 1
ATOM 654 C C . TYR A 1 82 ? 3.267 3.372 4.784 1.00 93.00 82 TYR A C 1
ATOM 656 O O . TYR A 1 82 ? 4.019 3.199 3.832 1.00 93.00 82 TYR A O 1
ATOM 664 N N . CYS A 1 83 ? 2.754 4.574 5.058 1.00 92.38 83 CYS A N 1
ATOM 665 C CA . CYS A 1 83 ? 2.951 5.740 4.194 1.00 92.38 83 CYS A CA 1
ATOM 666 C C . CYS A 1 83 ? 4.422 6.178 4.114 1.00 92.38 83 CYS A C 1
ATOM 668 O O . CYS A 1 83 ? 4.894 6.518 3.030 1.00 92.38 83 CYS A O 1
ATOM 670 N N . LEU A 1 84 ? 5.154 6.138 5.236 1.00 94.62 84 LEU A N 1
ATOM 671 C CA . LEU A 1 84 ? 6.574 6.510 5.290 1.00 94.62 84 LEU A CA 1
ATOM 672 C C . LEU A 1 84 ? 7.489 5.538 4.546 1.00 94.62 84 LEU A C 1
ATOM 674 O O . LEU A 1 84 ? 8.587 5.930 4.176 1.00 94.62 84 LEU A O 1
ATOM 678 N N . ALA A 1 85 ? 7.070 4.293 4.329 1.00 94.62 85 ALA A N 1
ATOM 679 C CA . ALA A 1 85 ? 7.780 3.382 3.439 1.00 94.62 85 ALA A CA 1
ATOM 680 C C . ALA A 1 85 ? 7.276 3.515 1.997 1.00 94.62 85 ALA A C 1
ATOM 682 O O . ALA A 1 85 ? 8.070 3.626 1.070 1.00 94.62 85 ALA A O 1
ATOM 683 N N . TYR A 1 86 ? 5.957 3.565 1.802 1.00 93.38 86 TYR A N 1
ATOM 684 C CA . TYR A 1 86 ? 5.342 3.524 0.479 1.00 93.38 86 TYR A CA 1
ATOM 685 C C . TYR A 1 86 ? 5.705 4.735 -0.389 1.00 93.38 86 TYR A C 1
ATOM 687 O O . TYR A 1 86 ? 6.066 4.556 -1.549 1.00 93.38 86 TYR A O 1
ATOM 695 N N . ILE A 1 87 ? 5.616 5.955 0.158 1.00 92.50 87 ILE A N 1
ATOM 696 C CA . ILE A 1 87 ? 5.832 7.197 -0.603 1.00 92.50 87 ILE A CA 1
ATOM 697 C C . ILE A 1 87 ? 7.307 7.361 -1.007 1.00 92.50 87 ILE A C 1
ATOM 699 O O . ILE A 1 87 ? 7.560 7.618 -2.182 1.00 92.50 87 ILE A O 1
ATOM 703 N N . PRO A 1 88 ? 8.306 7.179 -0.120 1.00 93.19 88 PRO A N 1
ATOM 704 C CA . PRO A 1 88 ? 9.702 7.243 -0.546 1.00 93.19 88 PRO A CA 1
ATOM 705 C C . PRO A 1 88 ? 10.070 6.154 -1.555 1.00 93.19 88 PRO A C 1
ATOM 707 O O . PRO A 1 88 ? 10.767 6.450 -2.521 1.00 93.19 88 PRO A O 1
ATOM 710 N N . THR A 1 89 ? 9.572 4.922 -1.387 1.00 90.81 89 THR A N 1
ATOM 711 C CA . THR A 1 89 ? 9.786 3.854 -2.377 1.00 90.81 89 THR A CA 1
ATOM 712 C C . THR A 1 89 ? 9.199 4.231 -3.735 1.00 90.81 89 THR A C 1
ATOM 714 O O . THR A 1 89 ? 9.880 4.075 -4.743 1.00 90.81 89 THR A O 1
ATOM 717 N N . TRP A 1 90 ? 7.992 4.802 -3.762 1.00 89.38 90 TRP A N 1
ATOM 718 C CA . TRP A 1 90 ? 7.382 5.324 -4.984 1.00 89.38 90 TRP A CA 1
ATOM 719 C C . TRP A 1 90 ? 8.262 6.374 -5.673 1.00 89.38 90 TRP A C 1
ATOM 721 O O . TRP A 1 90 ? 8.527 6.256 -6.865 1.00 89.38 90 TRP A O 1
ATOM 731 N N . ILE A 1 91 ? 8.759 7.364 -4.921 1.00 88.50 91 ILE A N 1
ATOM 732 C CA . ILE A 1 91 ? 9.628 8.428 -5.451 1.00 88.50 91 ILE A CA 1
ATOM 733 C C . ILE A 1 91 ? 10.908 7.839 -6.053 1.00 88.50 91 ILE A C 1
ATOM 735 O O . ILE A 1 91 ? 11.319 8.251 -7.135 1.00 88.50 91 ILE A O 1
ATOM 739 N N . VAL A 1 92 ? 11.531 6.870 -5.374 1.00 89.00 92 VAL A N 1
ATOM 740 C CA . VAL A 1 92 ? 12.753 6.211 -5.861 1.00 89.00 92 VAL A CA 1
ATOM 741 C C . VAL A 1 92 ? 12.481 5.431 -7.144 1.00 89.00 92 VAL A C 1
ATOM 743 O O . VAL A 1 92 ? 13.224 5.585 -8.108 1.00 89.00 92 VAL A O 1
ATOM 746 N N . ILE A 1 93 ? 11.414 4.629 -7.181 1.00 85.69 93 ILE A N 1
ATOM 747 C CA . ILE A 1 93 ? 11.032 3.865 -8.375 1.00 85.69 93 ILE A CA 1
ATOM 748 C C . ILE A 1 93 ? 10.764 4.818 -9.541 1.00 85.69 93 ILE A C 1
ATOM 750 O O . ILE A 1 93 ? 11.321 4.633 -10.618 1.00 85.69 93 ILE A O 1
ATOM 754 N N . PHE A 1 94 ? 9.994 5.880 -9.307 1.00 83.25 94 PHE A N 1
ATOM 755 C CA . PHE A 1 94 ? 9.695 6.895 -10.312 1.00 83.25 94 PHE A CA 1
ATOM 756 C C . PHE A 1 94 ? 10.962 7.574 -10.857 1.00 83.25 94 PHE A C 1
ATOM 758 O O . PHE A 1 94 ? 11.124 7.704 -12.069 1.00 83.25 94 PHE A O 1
ATOM 765 N N . ASP A 1 95 ? 11.896 7.968 -9.987 1.00 84.62 95 ASP A N 1
ATOM 766 C CA . ASP A 1 95 ? 13.172 8.557 -10.408 1.00 84.62 95 ASP A CA 1
ATOM 767 C C . ASP A 1 95 ? 14.027 7.568 -11.220 1.00 84.62 95 ASP A C 1
ATOM 769 O O . ASP A 1 95 ? 14.594 7.935 -12.253 1.00 84.62 95 ASP A O 1
ATOM 773 N N . CYS A 1 96 ? 14.083 6.300 -10.799 1.00 83.44 96 CYS A N 1
ATOM 774 C CA . CYS A 1 96 ? 14.789 5.238 -11.515 1.00 83.44 96 CYS A CA 1
ATOM 775 C C . CYS A 1 96 ? 14.207 4.998 -12.912 1.00 83.44 96 CYS A C 1
ATOM 777 O O . CYS A 1 96 ? 14.969 4.892 -13.875 1.00 83.44 96 CYS A O 1
ATOM 779 N N . VAL A 1 97 ? 12.882 4.947 -13.027 1.00 78.31 97 VAL A N 1
ATOM 780 C CA . VAL A 1 97 ? 12.161 4.774 -14.293 1.00 78.31 97 VAL A CA 1
ATOM 781 C C . VAL A 1 97 ? 12.428 5.954 -15.230 1.00 78.31 97 VAL A C 1
ATOM 783 O O . VAL A 1 97 ? 12.907 5.752 -16.345 1.00 78.31 97 VAL A O 1
ATOM 786 N N . ASN A 1 98 ? 12.260 7.193 -14.755 1.00 79.12 98 ASN A N 1
ATOM 787 C CA . ASN A 1 98 ? 12.499 8.397 -15.563 1.00 79.12 98 ASN A CA 1
ATOM 788 C C . ASN A 1 98 ? 13.944 8.511 -16.064 1.00 79.12 98 ASN A C 1
ATOM 790 O O . ASN A 1 98 ? 14.195 9.002 -17.163 1.00 79.12 98 ASN A O 1
ATOM 794 N N . LYS A 1 99 ? 14.915 8.055 -15.266 1.00 80.75 99 LYS A N 1
ATOM 795 C CA . LYS A 1 99 ? 16.337 8.064 -15.640 1.00 80.75 99 LYS A CA 1
ATOM 796 C C . LYS A 1 99 ? 16.757 6.852 -16.476 1.00 80.75 99 LYS A C 1
ATOM 798 O O . LYS A 1 99 ? 17.949 6.736 -16.757 1.00 80.75 99 LYS A O 1
ATOM 803 N N . ARG A 1 100 ? 15.831 5.954 -16.846 1.00 73.38 100 ARG A N 1
ATOM 804 C CA . ARG A 1 100 ? 16.115 4.663 -17.510 1.00 73.38 100 ARG A CA 1
ATOM 805 C C . ARG A 1 100 ? 17.150 3.818 -16.751 1.00 73.38 100 ARG A C 1
ATOM 807 O O . ARG A 1 100 ? 17.989 3.150 -17.342 1.00 73.38 100 ARG A O 1
ATOM 814 N N . ARG A 1 101 ? 17.124 3.905 -15.419 1.00 77.62 101 ARG A N 1
ATOM 815 C CA . ARG A 1 101 ? 17.976 3.148 -14.481 1.00 77.62 101 ARG A CA 1
ATOM 816 C C . ARG A 1 101 ? 17.186 2.098 -13.713 1.00 77.62 101 ARG A C 1
ATOM 818 O O . ARG A 1 101 ? 17.695 1.525 -12.751 1.00 77.62 101 ARG A O 1
ATOM 825 N N . PHE A 1 102 ? 15.921 1.922 -14.068 1.00 76.94 102 PHE A N 1
ATOM 826 C CA . PHE A 1 102 ? 15.100 0.894 -13.474 1.00 76.94 102 PHE A CA 1
ATOM 827 C C . PHE A 1 102 ? 15.588 -0.474 -13.943 1.00 76.94 102 PHE A C 1
ATOM 829 O O . PHE A 1 102 ? 16.011 -0.636 -15.083 1.00 76.94 102 PHE A O 1
ATOM 836 N N . PHE A 1 103 ? 15.613 -1.429 -13.021 1.00 73.94 103 PHE A N 1
ATOM 837 C CA . PHE A 1 103 ? 16.213 -2.743 -13.249 1.00 73.94 103 PHE A CA 1
ATOM 838 C C . PHE A 1 103 ? 15.340 -3.650 -14.126 1.00 73.94 103 PHE A C 1
ATOM 840 O O . PHE A 1 103 ? 15.838 -4.657 -14.618 1.00 73.94 103 PHE A O 1
ATOM 847 N N . ILE A 1 104 ? 14.063 -3.298 -14.303 1.00 71.62 104 ILE A N 1
ATOM 848 C CA . ILE A 1 104 ? 13.167 -3.902 -15.288 1.00 71.62 104 ILE A CA 1
ATOM 849 C C . ILE A 1 104 ? 13.307 -3.067 -16.562 1.00 71.62 104 ILE A C 1
ATOM 851 O O . ILE A 1 104 ? 12.976 -1.878 -16.560 1.00 71.62 104 ILE A O 1
ATOM 855 N N . GLU A 1 105 ? 13.870 -3.664 -17.614 1.00 66.56 105 GLU A N 1
ATOM 856 C CA . GLU A 1 105 ? 13.932 -3.040 -18.940 1.00 66.56 105 GLU A CA 1
ATOM 857 C C . GLU A 1 105 ? 12.506 -2.818 -19.428 1.00 66.56 105 GLU A C 1
ATOM 859 O O . GLU A 1 105 ? 11.717 -3.736 -19.370 1.00 66.56 105 GLU A O 1
ATOM 864 N N . GLN A 1 106 ? 12.151 -1.613 -19.858 1.00 65.94 106 GLN A N 1
ATOM 865 C CA . GLN A 1 106 ? 10.798 -1.326 -20.335 1.00 65.94 106 GLN A CA 1
ATOM 866 C C . GLN A 1 106 ? 10.798 -1.425 -21.865 1.00 65.94 106 GLN A C 1
ATOM 868 O O . GLN A 1 106 ? 11.529 -0.669 -22.523 1.00 65.94 106 GLN A O 1
ATOM 873 N N . HIS A 1 107 ? 10.022 -2.335 -22.457 1.00 59.19 107 HIS A N 1
ATOM 874 C CA . HIS A 1 107 ? 9.910 -2.440 -23.909 1.00 59.19 107 HIS A CA 1
ATOM 875 C C . HIS A 1 107 ? 9.225 -1.193 -24.465 1.00 59.19 107 HIS A C 1
ATOM 877 O O . HIS A 1 107 ? 8.072 -0.922 -24.151 1.00 59.19 107 HIS A O 1
ATOM 883 N N . GLN A 1 108 ? 9.915 -0.417 -25.312 1.00 53.59 108 GLN A N 1
ATOM 884 C CA . GLN A 1 108 ? 9.317 0.757 -25.958 1.00 53.59 108 GLN A CA 1
ATOM 885 C C . GLN A 1 108 ? 8.124 0.348 -26.829 1.00 53.59 108 GLN A C 1
ATOM 887 O O . GLN A 1 108 ? 8.293 -0.137 -27.950 1.00 53.59 108 GLN A O 1
ATOM 892 N N . ALA A 1 109 ? 6.923 0.609 -26.321 1.00 50.09 109 ALA A N 1
ATOM 893 C CA . ALA A 1 109 ? 5.695 0.613 -27.089 1.00 50.09 109 ALA A CA 1
ATOM 894 C C . ALA A 1 109 ? 5.836 1.621 -28.239 1.00 50.09 109 ALA A C 1
ATOM 896 O O . ALA A 1 109 ? 5.975 2.824 -28.025 1.00 50.09 109 ALA A O 1
ATOM 897 N N . SER A 1 110 ? 5.794 1.151 -29.485 1.00 44.72 110 SER A N 1
ATOM 898 C CA . SER A 1 110 ? 5.840 1.999 -30.693 1.00 44.72 110 SER A CA 1
ATOM 899 C C . SER A 1 110 ? 4.502 2.711 -30.987 1.00 44.72 110 SER A C 1
ATOM 901 O O . SER A 1 110 ? 4.189 3.028 -32.135 1.00 44.72 110 SER A O 1
ATOM 903 N N . GLY A 1 111 ? 3.686 2.936 -29.952 1.00 48.16 111 GLY A N 1
ATOM 904 C CA . GLY A 1 111 ? 2.372 3.570 -30.024 1.00 48.16 111 GLY A CA 1
ATOM 905 C C . GLY A 1 111 ? 2.411 5.085 -29.800 1.00 48.16 111 GLY A C 1
ATOM 906 O O . GLY A 1 111 ? 3.388 5.648 -29.319 1.00 48.16 111 GLY A O 1
ATOM 907 N N . ILE A 1 112 ? 1.305 5.763 -30.129 1.00 43.50 112 ILE A N 1
ATOM 908 C CA . ILE A 1 112 ? 1.137 7.230 -30.019 1.00 43.50 112 ILE A CA 1
ATOM 909 C C . ILE A 1 112 ? 1.237 7.735 -28.556 1.00 43.50 112 ILE A C 1
ATOM 911 O O . ILE A 1 112 ? 1.478 8.920 -28.331 1.00 43.50 112 ILE A O 1
ATOM 915 N N . LEU A 1 113 ? 1.085 6.850 -27.564 1.00 41.75 113 LEU A N 1
ATOM 916 C CA . LEU A 1 113 ? 1.255 7.123 -26.134 1.00 41.75 113 LEU A CA 1
ATOM 917 C C . LEU A 1 113 ? 2.355 6.213 -25.569 1.00 41.75 113 LEU A C 1
ATOM 919 O O . LEU A 1 113 ? 2.110 5.039 -25.313 1.00 41.75 113 LEU A O 1
ATOM 923 N N . ASP A 1 114 ? 3.550 6.766 -25.360 1.00 51.50 114 ASP A N 1
ATOM 924 C CA . ASP A 1 114 ? 4.631 6.115 -24.608 1.00 51.50 114 ASP A CA 1
ATOM 925 C C . ASP A 1 114 ? 4.258 6.134 -23.113 1.00 51.50 114 ASP A C 1
ATOM 927 O O . ASP A 1 114 ? 4.540 7.092 -22.390 1.00 51.50 114 ASP A O 1
ATOM 931 N N . LEU A 1 115 ? 3.498 5.124 -22.676 1.00 53.31 115 LEU A N 1
ATOM 932 C CA . LEU A 1 115 ? 3.045 4.959 -21.288 1.00 53.31 115 LEU A CA 1
ATOM 933 C C . LEU A 1 115 ? 4.123 4.351 -20.380 1.00 53.31 115 LEU A C 1
ATOM 935 O O . LEU A 1 115 ? 3.926 4.319 -19.159 1.00 53.31 115 LEU A O 1
ATOM 939 N N . ASN A 1 116 ? 5.265 3.934 -20.941 1.00 56.25 116 ASN A N 1
ATOM 940 C CA . ASN A 1 116 ? 6.361 3.349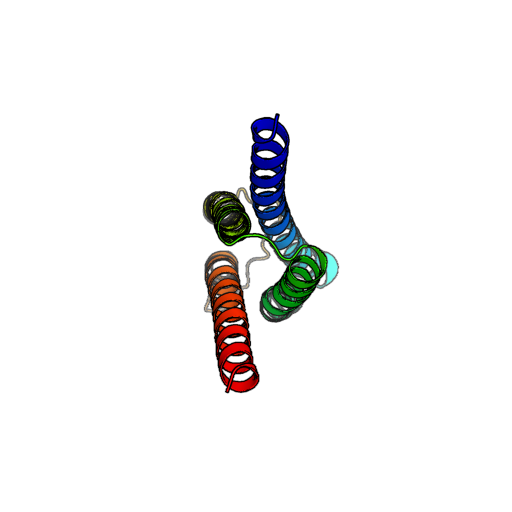 -20.178 1.00 56.25 116 ASN A CA 1
ATOM 941 C C . ASN A 1 116 ? 6.800 4.293 -19.065 1.00 56.25 116 ASN A C 1
ATOM 943 O O . ASN A 1 116 ? 7.288 5.403 -19.286 1.00 56.25 116 ASN A O 1
ATOM 947 N N . GLY A 1 117 ? 6.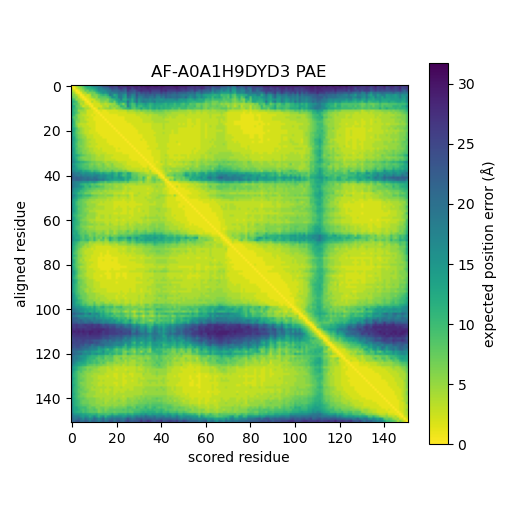593 3.843 -17.833 1.00 56.47 117 GLY A N 1
ATOM 948 C CA . GLY A 1 117 ? 6.921 4.590 -16.630 1.00 56.47 117 GLY A CA 1
ATOM 949 C C . GLY A 1 117 ? 5.858 5.549 -16.095 1.00 56.47 117 GLY A C 1
ATOM 950 O O . GLY A 1 117 ? 5.848 5.824 -14.892 1.00 56.47 117 GLY A O 1
ATOM 951 N N . ILE A 1 118 ? 4.912 6.002 -16.921 1.00 61.84 118 ILE A N 1
ATOM 952 C CA . ILE A 1 118 ? 3.727 6.739 -16.452 1.00 61.84 118 ILE A CA 1
ATOM 953 C C . ILE A 1 118 ? 2.798 5.801 -15.672 1.00 61.84 118 ILE A C 1
ATOM 955 O O . ILE A 1 118 ? 2.211 6.199 -14.663 1.00 61.84 118 ILE A O 1
ATOM 959 N N . GLU A 1 119 ? 2.709 4.541 -16.084 1.00 65.38 119 GLU A N 1
ATOM 960 C CA . GLU A 1 119 ? 1.929 3.510 -15.398 1.00 65.38 119 GLU A CA 1
ATOM 961 C C . GLU A 1 119 ? 2.358 3.350 -13.936 1.00 65.38 119 GLU A C 1
ATOM 963 O O . GLU A 1 119 ? 1.518 3.369 -13.042 1.00 65.38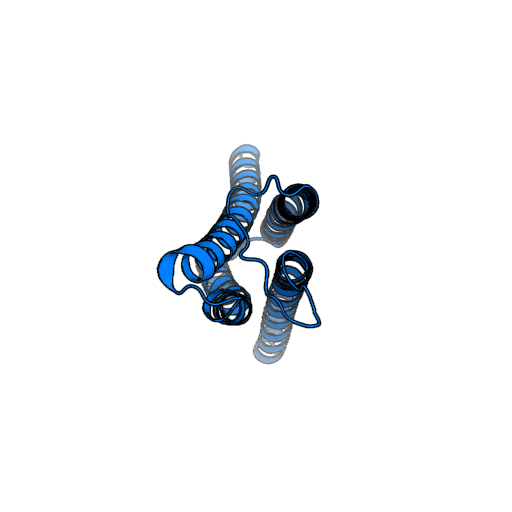 119 GLU A O 1
ATOM 968 N N . TYR A 1 120 ? 3.661 3.371 -13.651 1.00 65.44 120 TYR A N 1
ATOM 969 C CA . TYR A 1 120 ? 4.191 3.358 -12.284 1.00 65.44 120 TYR A CA 1
ATOM 970 C C . TYR A 1 120 ? 3.784 4.577 -11.447 1.00 65.44 120 TYR A C 1
ATOM 972 O O . TYR A 1 120 ? 3.545 4.463 -10.237 1.00 65.44 120 TYR A O 1
ATOM 980 N N . MET A 1 121 ? 3.680 5.749 -12.079 1.00 69.12 121 MET A N 1
ATOM 981 C CA . MET A 1 121 ? 3.194 6.965 -11.431 1.00 69.12 121 MET A CA 1
ATOM 982 C C . MET A 1 121 ? 1.722 6.810 -11.032 1.00 69.12 121 MET A C 1
ATOM 984 O O . MET A 1 121 ? 1.357 7.099 -9.888 1.00 69.12 121 MET A O 1
ATOM 988 N N . PHE A 1 122 ? 0.891 6.311 -11.951 1.00 74.69 122 PHE A N 1
ATOM 989 C CA . PHE A 1 122 ? -0.528 6.098 -11.697 1.00 74.69 122 PHE A CA 1
ATOM 990 C C . PHE A 1 122 ? -0.757 4.960 -10.710 1.00 74.69 122 PHE A C 1
ATOM 992 O O . PHE A 1 1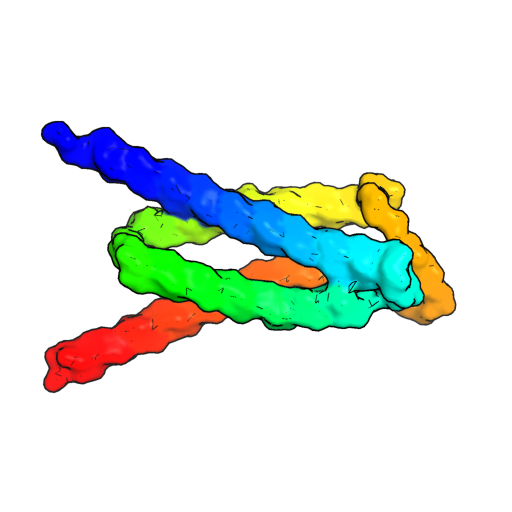22 ? -1.436 5.183 -9.707 1.00 74.69 122 PHE A O 1
ATOM 999 N N . TYR A 1 123 ? -0.158 3.789 -10.918 1.00 76.19 123 TYR A N 1
ATOM 1000 C CA . TYR A 1 123 ? -0.346 2.606 -10.082 1.00 76.19 123 TYR A CA 1
ATOM 1001 C C . TYR A 1 123 ? 0.073 2.857 -8.639 1.00 76.19 123 TYR A C 1
ATOM 1003 O O . TYR A 1 123 ? -0.702 2.551 -7.735 1.00 76.19 123 TYR A O 1
ATOM 1011 N N . GLY A 1 124 ? 1.233 3.477 -8.399 1.00 78.81 124 GLY A N 1
ATOM 1012 C CA . GLY A 1 124 ? 1.696 3.776 -7.042 1.00 78.81 124 GLY A CA 1
ATOM 1013 C C . GLY A 1 124 ? 0.723 4.677 -6.275 1.00 78.81 124 GLY A C 1
ATOM 1014 O O . GLY A 1 124 ? 0.189 4.300 -5.228 1.00 78.81 124 GLY A O 1
ATOM 1015 N N . CYS A 1 125 ? 0.435 5.863 -6.813 1.00 81.81 125 CYS A N 1
ATOM 1016 C CA . CYS A 1 125 ? -0.446 6.824 -6.148 1.00 81.81 125 CYS A CA 1
ATOM 1017 C C . CYS A 1 125 ? -1.873 6.295 -5.978 1.00 81.81 125 CYS A C 1
ATOM 1019 O O . CYS A 1 125 ? -2.452 6.401 -4.894 1.00 81.81 125 CYS A O 1
ATOM 1021 N N . SER A 1 126 ? -2.452 5.706 -7.022 1.00 83.69 126 SER A N 1
ATOM 1022 C CA . SER A 1 126 ? -3.846 5.264 -6.963 1.00 83.69 126 SER A CA 1
ATOM 1023 C C . SER A 1 126 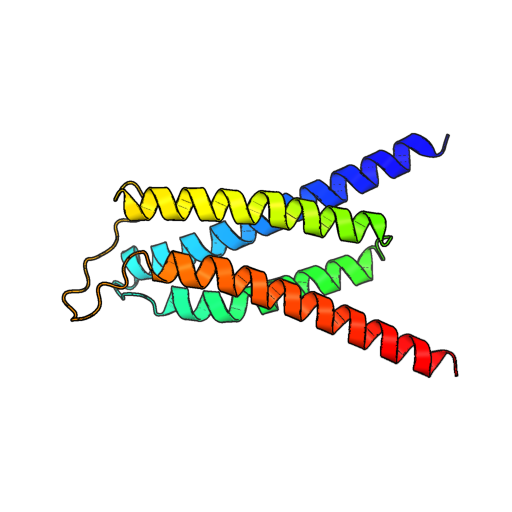? -4.034 3.987 -6.137 1.00 83.69 126 SER A C 1
ATOM 1025 O O . SER A 1 126 ? -5.041 3.894 -5.439 1.00 83.69 126 SER A O 1
ATOM 1027 N N . THR A 1 127 ? -3.052 3.075 -6.075 1.00 86.44 127 THR A N 1
ATOM 1028 C CA . THR A 1 127 ? -3.088 1.914 -5.158 1.00 86.44 127 THR A CA 1
ATOM 1029 C C . THR A 1 127 ? -3.096 2.376 -3.703 1.00 86.44 127 THR A C 1
ATOM 1031 O O . THR A 1 127 ? -3.894 1.888 -2.899 1.00 86.44 127 THR A O 1
ATOM 1034 N N . LEU A 1 128 ? -2.243 3.350 -3.359 1.00 89.50 128 LEU A N 1
ATOM 1035 C CA . LEU A 1 128 ? -2.203 3.949 -2.024 1.00 89.50 128 LEU A CA 1
ATOM 1036 C C . LEU A 1 128 ? -3.545 4.597 -1.664 1.00 89.50 128 LEU A C 1
ATOM 1038 O O . LEU A 1 128 ? -4.107 4.297 -0.608 1.00 89.50 128 LEU A O 1
ATOM 1042 N N . ILE A 1 129 ? -4.069 5.456 -2.543 1.00 90.00 129 ILE A N 1
ATOM 1043 C CA . ILE A 1 129 ? -5.343 6.156 -2.328 1.00 90.00 129 ILE A CA 1
ATOM 1044 C C . ILE A 1 129 ? -6.489 5.152 -2.177 1.00 90.00 129 ILE A C 1
ATOM 1046 O O . ILE A 1 129 ? -7.256 5.246 -1.218 1.00 90.00 129 ILE A O 1
ATOM 1050 N N . ALA A 1 130 ? -6.581 4.164 -3.071 1.00 91.88 130 ALA A N 1
ATOM 1051 C CA . ALA A 1 130 ? -7.615 3.136 -3.032 1.00 91.88 130 ALA A CA 1
ATOM 1052 C C . ALA A 1 130 ? -7.560 2.335 -1.726 1.00 91.88 130 ALA A C 1
ATOM 1054 O O . ALA A 1 130 ? -8.578 2.175 -1.053 1.00 91.88 130 ALA A O 1
ATOM 1055 N N . PHE A 1 131 ? -6.374 1.882 -1.312 1.00 92.44 131 PHE A N 1
ATOM 1056 C CA . PHE A 1 131 ? -6.217 1.120 -0.075 1.00 92.44 131 PHE A CA 1
ATOM 1057 C C . PHE A 1 131 ? -6.586 1.939 1.173 1.00 92.44 131 PHE A C 1
ATOM 1059 O O . PHE A 1 131 ? -7.295 1.444 2.056 1.00 92.44 131 PHE A O 1
ATOM 1066 N N . VAL A 1 132 ? -6.154 3.202 1.245 1.00 90.94 132 VAL A N 1
ATOM 1067 C CA . VAL A 1 132 ? -6.498 4.100 2.358 1.00 90.94 132 VAL A CA 1
ATOM 1068 C C . VAL A 1 132 ? -8.003 4.371 2.392 1.00 90.94 132 VAL A C 1
ATOM 1070 O O . VAL A 1 132 ? -8.612 4.268 3.459 1.00 90.94 132 VAL A O 1
ATOM 1073 N N . ALA A 1 133 ? -8.627 4.641 1.243 1.00 93.12 133 ALA A N 1
ATOM 1074 C CA . ALA A 1 133 ? -10.070 4.849 1.143 1.00 93.12 133 ALA A CA 1
ATOM 1075 C C . ALA A 1 133 ? -10.854 3.613 1.612 1.00 93.12 133 ALA A C 1
ATOM 1077 O O . ALA A 1 133 ? -11.757 3.730 2.442 1.00 93.12 133 ALA A O 1
ATOM 1078 N N . LEU A 1 134 ? -10.459 2.418 1.165 1.00 94.50 134 LEU A N 1
ATOM 1079 C CA . LEU A 1 134 ? -11.052 1.152 1.601 1.00 94.50 134 LEU A CA 1
ATOM 1080 C C . LEU A 1 134 ? -10.931 0.945 3.118 1.00 94.50 134 LEU A C 1
ATOM 1082 O O . LEU A 1 134 ? -11.887 0.517 3.770 1.00 94.50 134 LEU A O 1
ATOM 1086 N N . CYS A 1 135 ? -9.783 1.289 3.703 1.00 92.12 135 CYS A N 1
ATOM 1087 C CA . CYS A 1 135 ? -9.594 1.235 5.150 1.00 92.12 135 CYS A CA 1
ATOM 1088 C C . CYS A 1 135 ? -10.523 2.200 5.900 1.00 92.12 135 CYS A C 1
ATOM 1090 O O . CYS A 1 135 ? -11.099 1.820 6.923 1.00 92.12 135 CYS A O 1
ATOM 1092 N N . ILE A 1 136 ? -10.685 3.431 5.406 1.00 91.06 136 ILE A N 1
ATOM 1093 C CA . ILE A 1 136 ? -11.600 4.422 5.990 1.00 91.06 136 ILE A CA 1
ATOM 1094 C C . ILE A 1 136 ? -13.037 3.899 5.936 1.00 91.06 136 ILE A C 1
ATOM 1096 O O . ILE A 1 136 ? -13.708 3.867 6.969 1.00 91.06 136 ILE A O 1
ATOM 1100 N N . ILE A 1 137 ? -13.479 3.416 4.771 1.00 94.50 137 ILE A N 1
ATOM 1101 C CA . ILE A 1 137 ? -14.815 2.834 4.576 1.00 94.50 137 ILE A CA 1
ATOM 1102 C C . ILE A 1 137 ? -15.055 1.695 5.572 1.00 94.50 137 ILE A C 1
ATOM 1104 O O . ILE A 1 137 ? -16.083 1.670 6.250 1.00 94.50 137 ILE A O 1
AT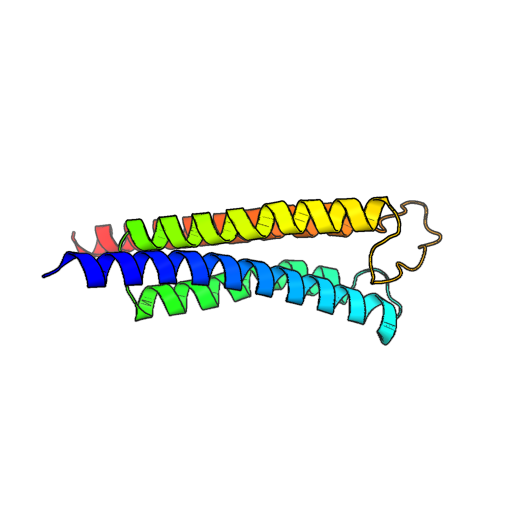OM 1108 N N . TYR A 1 138 ? -14.088 0.787 5.730 1.00 93.00 138 TYR A N 1
ATOM 1109 C CA . TYR A 1 138 ? -14.178 -0.306 6.697 1.00 93.00 138 TYR A CA 1
ATOM 1110 C C . TYR A 1 138 ? -14.400 0.192 8.138 1.00 93.00 138 TYR A C 1
ATOM 1112 O O . TYR A 1 138 ? -15.272 -0.329 8.843 1.00 93.00 138 TYR A O 1
ATOM 1120 N N . HIS A 1 139 ? -13.659 1.211 8.590 1.00 91.06 139 HIS A N 1
ATOM 1121 C CA . HIS A 1 139 ? -13.835 1.758 9.944 1.00 91.06 139 HIS A CA 1
ATOM 1122 C C . HIS A 1 139 ? -15.153 2.498 10.120 1.00 91.06 139 HIS A C 1
ATOM 1124 O O . HIS A 1 139 ? -15.772 2.360 11.176 1.00 91.06 139 HIS A O 1
ATOM 1130 N N . VAL A 1 140 ? -15.607 3.229 9.101 1.00 92.19 140 VAL A N 1
ATOM 1131 C CA . VAL A 1 140 ? -16.912 3.905 9.108 1.00 92.19 140 VAL A CA 1
ATOM 1132 C C . VAL A 1 140 ? -18.039 2.881 9.240 1.00 92.19 140 VAL A C 1
ATOM 1134 O O . VAL A 1 140 ? -18.854 2.994 10.154 1.00 92.19 140 VAL A O 1
ATOM 1137 N N . ILE A 1 141 ? -18.042 1.827 8.415 1.00 92.69 141 ILE A N 1
ATOM 1138 C CA . ILE A 1 141 ? -19.038 0.744 8.489 1.00 92.69 141 ILE A CA 1
ATOM 1139 C C . ILE A 1 141 ? -19.027 0.101 9.879 1.00 92.69 141 ILE A C 1
ATOM 1141 O O . ILE A 1 141 ? -20.077 -0.098 10.493 1.00 92.69 141 ILE A O 1
ATOM 1145 N N . ARG A 1 142 ? -17.840 -0.194 10.419 1.00 89.38 142 ARG A N 1
ATOM 1146 C CA . ARG A 1 142 ? -17.707 -0.790 11.752 1.00 89.38 142 ARG A CA 1
ATOM 1147 C C . ARG A 1 142 ? -18.255 0.123 12.851 1.00 89.38 142 ARG A C 1
ATOM 1149 O O . ARG A 1 142 ? -18.894 -0.374 13.780 1.00 89.38 142 ARG A O 1
ATOM 1156 N N . LEU A 1 143 ? -17.998 1.427 12.761 1.00 89.19 143 LEU A N 1
ATOM 1157 C CA . LEU A 1 143 ? -18.499 2.418 13.709 1.00 89.19 143 LEU A CA 1
ATOM 1158 C C . LEU A 1 143 ? -20.027 2.490 13.654 1.00 89.19 143 LEU A C 1
ATOM 1160 O O . LEU A 1 143 ? -20.664 2.360 14.697 1.00 89.19 143 LEU A O 1
ATOM 1164 N N . ILE A 1 144 ? -20.607 2.573 12.455 1.00 92.50 144 ILE A N 1
ATOM 1165 C CA . ILE A 1 144 ? -22.061 2.572 12.242 1.00 92.50 144 ILE A CA 1
ATOM 1166 C C . ILE A 1 144 ? -22.702 1.320 12.861 1.00 92.50 144 ILE A C 1
ATOM 1168 O O . ILE A 1 144 ? -23.597 1.435 13.695 1.00 92.50 144 ILE A O 1
ATOM 1172 N N . ILE A 1 145 ? -22.195 0.121 12.548 1.00 91.06 145 ILE A N 1
ATOM 1173 C CA . ILE A 1 145 ? -22.703 -1.143 13.117 1.00 91.06 145 ILE A CA 1
ATOM 1174 C C . ILE A 1 145 ? -22.615 -1.142 14.652 1.00 91.06 145 ILE A C 1
ATOM 1176 O O . ILE A 1 145 ? -23.502 -1.660 15.331 1.00 91.06 145 ILE A O 1
ATOM 1180 N N . SER A 1 146 ? -21.548 -0.570 15.219 1.00 88.00 146 SER A N 1
ATOM 1181 C CA . SER A 1 146 ? -21.374 -0.498 16.674 1.00 88.00 146 SER A CA 1
ATOM 1182 C C . SER A 1 146 ? -22.369 0.439 17.363 1.00 88.00 146 SER A C 1
ATOM 1184 O O . SER A 1 146 ? -22.732 0.177 18.508 1.00 88.00 146 SER A O 1
ATOM 1186 N N . LEU A 1 147 ? -22.820 1.492 16.673 1.00 89.81 147 LEU A N 1
ATOM 1187 C CA . LEU A 1 147 ? -23.849 2.407 17.166 1.00 89.81 147 LEU A CA 1
ATOM 1188 C C . LEU A 1 147 ? -25.218 1.721 17.158 1.00 89.81 147 LEU A C 1
ATOM 1190 O O . LEU A 1 147 ? -25.909 1.752 18.170 1.00 89.81 147 LEU A O 1
ATOM 1194 N N . PHE A 1 148 ? -25.558 1.009 16.078 1.00 87.94 148 PHE A N 1
ATOM 1195 C CA . PHE A 1 148 ? -26.817 0.260 15.987 1.00 87.94 148 PHE A CA 1
ATOM 1196 C C . PHE A 1 148 ? -26.921 -0.901 16.980 1.00 87.94 148 PHE A C 1
ATOM 1198 O O . PHE A 1 148 ? -28.008 -1.190 17.449 1.00 87.94 148 PHE A O 1
ATOM 1205 N N . LYS A 1 149 ? -25.811 -1.562 17.333 1.00 80.00 149 LYS A N 1
ATOM 1206 C CA . LYS A 1 149 ? -25.813 -2.625 18.359 1.00 80.00 149 LYS A CA 1
ATOM 1207 C C . LYS A 1 149 ? -25.929 -2.120 19.800 1.00 80.00 149 LYS A C 1
ATOM 1209 O O . LYS A 1 149 ? -26.100 -2.937 20.700 1.00 80.00 149 LYS A O 1
ATOM 1214 N N . LYS A 1 150 ? -25.704 -0.825 20.032 1.00 59.69 150 LYS A N 1
ATOM 1215 C CA . LYS A 1 150 ? -25.793 -0.195 21.357 1.00 59.69 150 LYS A CA 1
ATOM 1216 C C . LYS A 1 150 ? -27.147 0.470 21.612 1.00 59.69 150 LYS A C 1
ATOM 1218 O O . LYS A 1 150 ? -27.412 0.794 22.767 1.00 59.69 150 LYS A O 1
ATOM 1223 N N . SER A 1 151 ? -27.928 0.708 20.558 1.00 50.84 151 SER A N 1
ATOM 1224 C CA . SER A 1 151 ? -29.334 1.112 20.636 1.00 50.84 151 SER A CA 1
ATOM 1225 C C . SER A 1 151 ? -30.236 -0.100 20.819 1.00 50.84 151 SER A C 1
ATOM 1227 O O . SER A 1 151 ? -31.376 0.144 21.263 1.00 50.84 151 SER A O 1
#

Secondary structure (DSSP, 8-state):
--HHHHHHHHHHHHHHHHHHHHHHHHHHHHHHHHIIIII--SSHHHHHHHHHHHHHHHHHHHHHHHHH---HHHHHHHHHHHHHHHHHHHHHHHHHHHTT--SSPPP---SSS--TTHHHHHHHHHHHHHHHHHHHHHHHHHHHHHHHTT-